Protein AF-A0A117MFR7-F1 (afdb_monomer_lite)

pLDDT: mean 73.33, std 16.42, range [35.91, 90.38]

Radius of gyration: 19.91 Å; chains: 1; bounding box: 45×36×66 Å

Structure (mmCIF, N/CA/C/O backbone):
data_AF-A0A117MFR7-F1
#
_entry.id   AF-A0A117MFR7-F1
#
loop_
_atom_site.group_PDB
_atom_site.id
_atom_site.type_symbol
_atom_site.label_atom_id
_atom_site.label_alt_id
_atom_site.label_comp_id
_atom_site.label_asym_id
_atom_site.label_entity_id
_atom_site.label_seq_id
_atom_site.pdbx_PDB_ins_code
_atom_site.Cartn_x
_atom_site.Cartn_y
_atom_site.Cartn_z
_atom_site.occupancy
_atom_site.B_iso_or_equiv
_atom_site.auth_seq_id
_atom_site.auth_comp_id
_atom_site.auth_asym_id
_atom_site.auth_atom_id
_atom_site.pdbx_PDB_model_num
ATOM 1 N N . MET A 1 1 ? -28.656 -9.178 50.040 1.00 39.66 1 MET A N 1
ATOM 2 C CA . MET A 1 1 ? -27.369 -9.023 49.316 1.00 39.66 1 MET A CA 1
ATOM 3 C C . MET A 1 1 ? -27.490 -9.803 48.016 1.00 39.66 1 MET A C 1
ATOM 5 O O . MET A 1 1 ? -27.891 -10.944 48.119 1.00 39.66 1 MET A O 1
ATOM 9 N N . LYS A 1 2 ? -27.259 -9.349 46.785 1.00 39.44 2 LYS A N 1
ATOM 10 C CA . LYS A 1 2 ? -26.917 -8.085 46.105 1.00 39.44 2 LYS A CA 1
ATOM 11 C C . LYS A 1 2 ? -27.719 -8.187 44.785 1.00 39.44 2 LYS A C 1
ATOM 13 O O . LYS A 1 2 ? -27.685 -9.232 44.155 1.00 39.44 2 LYS A O 1
ATOM 18 N N . ARG A 1 3 ? -28.683 -7.308 44.505 1.00 43.38 3 ARG A N 1
ATOM 19 C CA . ARG A 1 3 ? -28.537 -6.175 43.574 1.00 43.38 3 ARG A CA 1
ATOM 20 C C . ARG A 1 3 ? -27.704 -6.489 42.322 1.00 43.38 3 ARG A C 1
ATOM 22 O O . ARG A 1 3 ? -26.500 -6.662 42.461 1.00 43.38 3 ARG A O 1
ATOM 29 N N . ALA A 1 4 ? -28.360 -6.285 41.172 1.00 38.22 4 ALA A N 1
ATOM 30 C CA . ALA A 1 4 ? -27.790 -5.654 39.979 1.00 38.22 4 ALA A CA 1
ATOM 31 C C . ALA A 1 4 ? -26.936 -6.610 39.101 1.00 38.22 4 ALA A C 1
ATOM 33 O O . ALA A 1 4 ? -26.162 -7.386 39.631 1.00 38.22 4 ALA A O 1
ATOM 34 N N . VAL A 1 5 ? -26.969 -6.623 37.766 1.00 45.59 5 VAL A N 1
ATOM 35 C CA . VAL A 1 5 ? -27.535 -5.706 36.770 1.00 45.59 5 VAL A CA 1
ATOM 36 C C . VAL A 1 5 ? -27.152 -6.269 35.383 1.00 45.59 5 VAL A C 1
ATOM 38 O O . VAL A 1 5 ? -26.094 -6.875 35.266 1.00 45.59 5 VAL A O 1
ATOM 41 N N . LEU A 1 6 ? -28.001 -6.030 34.378 1.00 43.78 6 LEU A N 1
ATOM 42 C CA . LEU A 1 6 ? -27.687 -5.835 32.949 1.00 43.78 6 LEU A CA 1
ATOM 43 C C . LEU A 1 6 ? -26.810 -6.850 32.185 1.00 43.78 6 LEU A C 1
ATOM 45 O O . LEU A 1 6 ? -25.599 -6.907 32.362 1.00 43.78 6 LEU A O 1
ATOM 49 N N . ASN A 1 7 ? -27.412 -7.503 31.187 1.00 38.62 7 ASN A N 1
ATOM 50 C CA . ASN A 1 7 ? -27.342 -7.133 29.754 1.00 38.62 7 ASN A CA 1
ATOM 51 C C . ASN A 1 7 ? -27.712 -8.377 28.922 1.00 38.62 7 ASN A C 1
ATOM 53 O O . ASN A 1 7 ? -27.173 -9.452 29.150 1.00 38.62 7 ASN A O 1
ATOM 57 N N . ALA A 1 8 ? -28.755 -8.336 28.086 1.00 35.91 8 ALA A N 1
ATOM 58 C CA . ALA A 1 8 ? -28.688 -7.767 26.731 1.00 35.91 8 ALA A CA 1
ATOM 59 C C . ALA A 1 8 ? -27.551 -8.456 25.942 1.00 35.91 8 ALA A C 1
ATOM 61 O O . ALA A 1 8 ? -26.397 -8.374 26.333 1.00 35.91 8 ALA A O 1
ATOM 62 N N . GLU A 1 9 ? -27.761 -9.194 24.861 1.00 39.53 9 GLU A N 1
ATOM 63 C CA . GLU A 1 9 ? -28.771 -9.074 23.822 1.00 39.53 9 GLU A CA 1
ATOM 64 C C . GLU A 1 9 ? -28.635 -10.273 22.863 1.00 39.53 9 GLU A C 1
ATOM 66 O O . GLU A 1 9 ? -27.602 -10.941 22.814 1.00 39.53 9 GLU A O 1
ATOM 71 N N . CYS A 1 10 ? -29.714 -10.512 22.115 1.00 42.25 10 CYS A N 1
ATOM 72 C CA . CYS A 1 10 ? -29.815 -11.172 20.810 1.00 42.25 10 CYS A CA 1
ATOM 73 C C . CYS A 1 10 ? -28.496 -11.222 19.997 1.00 42.25 10 CYS A C 1
ATOM 75 O O . CYS A 1 10 ? -27.758 -10.253 19.957 1.00 42.25 10 CYS A O 1
ATOM 77 N N . ALA A 1 11 ? -28.160 -12.251 19.222 1.00 42.84 11 ALA A N 1
ATOM 78 C CA . ALA A 1 11 ? -29.018 -13.116 18.434 1.00 42.84 11 ALA A CA 1
ATOM 79 C C . ALA A 1 11 ? -28.280 -14.427 18.108 1.00 42.84 11 ALA A C 1
ATOM 81 O O . ALA A 1 11 ? -27.274 -14.435 17.403 1.00 42.84 11 ALA A O 1
ATOM 82 N N . ALA A 1 12 ? -28.830 -15.546 18.571 1.00 39.88 12 ALA A N 1
ATOM 83 C CA . ALA A 1 12 ? -28.499 -16.875 18.075 1.00 39.88 12 ALA A CA 1
ATOM 84 C C . ALA A 1 12 ? -29.274 -17.136 16.770 1.00 39.88 12 ALA A C 1
ATOM 86 O O . ALA A 1 12 ? -30.266 -17.861 16.765 1.00 39.88 12 ALA A O 1
ATOM 87 N N . ARG A 1 13 ? -28.866 -16.496 15.667 1.00 40.94 13 ARG A N 1
ATOM 88 C CA . ARG A 1 13 ? -29.277 -16.927 14.323 1.00 40.94 13 ARG A CA 1
ATOM 89 C C . ARG A 1 13 ? -28.113 -17.665 13.681 1.00 40.94 13 ARG A C 1
ATOM 91 O O . ARG A 1 13 ? -27.131 -17.069 13.257 1.00 40.94 13 ARG A O 1
ATOM 98 N N . THR A 1 14 ? -28.233 -18.985 13.694 1.00 42.94 14 THR A N 1
ATOM 99 C CA . THR A 1 14 ? -27.293 -19.955 13.131 1.00 42.94 14 THR A CA 1
ATOM 100 C C . THR A 1 14 ? -27.785 -20.385 11.751 1.00 42.94 14 THR A C 1
ATOM 102 O O . THR A 1 14 ? -28.018 -21.561 11.515 1.00 42.94 14 THR A O 1
ATOM 105 N N . GLU A 1 15 ? -27.977 -19.430 10.845 1.00 41.69 15 GLU A N 1
ATOM 106 C CA . GLU A 1 15 ? -28.178 -19.714 9.422 1.00 41.69 15 GLU A CA 1
ATOM 107 C C . GLU A 1 15 ? -27.368 -18.695 8.631 1.00 41.69 15 GLU A C 1
ATOM 109 O O . GLU A 1 15 ? -27.734 -17.531 8.508 1.00 41.69 15 GLU A O 1
ATOM 114 N N . VAL A 1 16 ? -26.202 -19.136 8.167 1.00 44.69 16 VAL A N 1
ATOM 115 C CA . VAL A 1 16 ? -25.373 -18.386 7.229 1.00 44.69 16 VAL A CA 1
ATOM 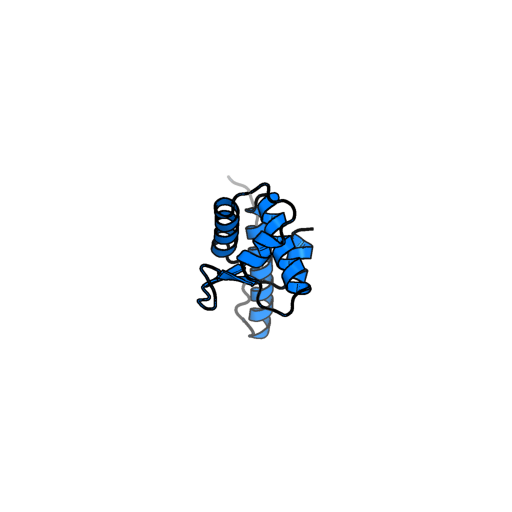116 C C . VAL A 1 16 ? -25.847 -18.790 5.838 1.00 44.69 16 VAL A C 1
ATOM 118 O O . VAL A 1 16 ? -25.420 -19.806 5.298 1.00 44.69 16 VAL A O 1
ATOM 121 N N . ILE A 1 17 ? -26.791 -18.029 5.295 1.00 46.62 17 ILE A N 1
ATOM 122 C CA . ILE A 1 17 ? -27.118 -18.038 3.866 1.00 46.62 17 ILE A CA 1
ATOM 123 C C . ILE A 1 17 ? -25.914 -17.469 3.100 1.00 46.62 17 ILE A C 1
ATOM 125 O O . ILE A 1 17 ? -25.268 -16.530 3.567 1.00 46.62 17 ILE A O 1
ATOM 129 N N . GLU A 1 18 ? -25.582 -18.032 1.935 1.00 49.94 18 GLU A N 1
ATOM 130 C CA . GLU A 1 18 ? -24.395 -17.641 1.146 1.00 49.94 18 GLU A CA 1
ATOM 131 C C . GLU A 1 18 ? -24.386 -16.138 0.779 1.00 49.94 18 GLU A C 1
ATOM 133 O O . GLU A 1 18 ? -23.328 -15.527 0.615 1.00 49.94 18 GLU A O 1
ATOM 138 N N . GLU A 1 19 ? -25.562 -15.510 0.749 1.00 50.44 19 GLU A N 1
ATOM 139 C CA . GLU A 1 19 ? -25.755 -14.076 0.506 1.00 50.44 19 GLU A CA 1
ATOM 140 C C . GLU A 1 19 ? -25.299 -13.195 1.690 1.00 50.44 19 GLU A C 1
ATOM 142 O O . GLU A 1 19 ? -24.732 -12.122 1.471 1.00 50.44 19 GLU A O 1
ATOM 147 N N . ASP A 1 20 ? -25.421 -13.668 2.938 1.00 51.47 20 ASP A N 1
ATOM 148 C CA . ASP A 1 20 ? -24.965 -12.947 4.141 1.00 51.47 20 ASP A CA 1
ATOM 149 C C . ASP A 1 20 ? -23.446 -13.032 4.346 1.00 51.47 20 ASP A C 1
ATOM 151 O O . ASP A 1 20 ? -22.839 -12.132 4.936 1.00 51.47 20 ASP A O 1
ATOM 155 N N . VAL A 1 21 ? -22.794 -14.072 3.812 1.00 55.91 21 VAL A N 1
ATOM 156 C CA . VAL A 1 21 ? -21.324 -14.180 3.839 1.00 55.91 21 VAL A CA 1
ATOM 157 C C . VAL A 1 21 ? -20.699 -12.992 3.117 1.00 55.91 21 VAL A C 1
ATOM 159 O O . VAL A 1 21 ? -19.713 -12.430 3.591 1.00 55.91 21 VAL A O 1
ATOM 162 N N . THR A 1 22 ? -21.293 -12.570 2.000 1.00 55.16 22 THR A N 1
ATOM 163 C CA . THR A 1 22 ? -20.771 -11.461 1.196 1.00 55.16 22 THR A CA 1
ATOM 164 C C . THR A 1 22 ? -20.922 -10.130 1.931 1.00 55.16 22 THR A C 1
ATOM 166 O O . THR A 1 22 ? -19.975 -9.345 1.977 1.00 55.16 22 THR A O 1
ATOM 169 N N . VAL A 1 23 ? -22.063 -9.894 2.588 1.00 57.97 23 VAL A N 1
ATOM 170 C CA . VAL A 1 23 ? -22.307 -8.667 3.369 1.00 57.97 23 VAL A CA 1
ATOM 171 C C . VAL A 1 23 ? -21.388 -8.592 4.590 1.00 57.97 23 VAL A C 1
ATOM 173 O O . VAL A 1 23 ? -20.771 -7.552 4.838 1.00 57.97 23 VAL A O 1
ATOM 176 N N . ALA A 1 24 ? -21.234 -9.699 5.320 1.00 61.28 24 ALA A N 1
ATOM 177 C CA . ALA A 1 24 ? -20.314 -9.783 6.450 1.00 61.28 24 ALA A CA 1
ATOM 178 C C . ALA A 1 24 ? -18.852 -9.596 6.008 1.00 61.28 24 ALA A C 1
ATOM 180 O O . ALA A 1 24 ? -18.074 -8.926 6.691 1.00 61.28 24 ALA A O 1
ATOM 181 N N . TYR A 1 25 ? -18.480 -10.134 4.842 1.00 60.94 25 TYR A N 1
ATOM 182 C CA . TYR A 1 25 ? -17.145 -9.982 4.268 1.00 60.94 25 TYR A CA 1
ATOM 183 C C . TYR A 1 25 ? -16.859 -8.535 3.842 1.00 60.94 25 TYR A C 1
ATOM 185 O O . TYR A 1 25 ? -15.788 -8.008 4.147 1.00 60.94 25 TYR A O 1
ATOM 193 N N . GLU A 1 26 ? -17.819 -7.850 3.216 1.00 66.06 26 GLU A N 1
ATOM 194 C CA . GLU A 1 26 ? -17.697 -6.427 2.871 1.00 66.06 26 GLU A CA 1
ATOM 195 C C . GLU A 1 26 ? -17.615 -5.532 4.118 1.00 66.06 26 GLU A C 1
ATOM 197 O O . GLU A 1 26 ? -16.763 -4.641 4.201 1.00 66.06 26 GLU A O 1
ATOM 202 N N . GLN A 1 27 ? -18.414 -5.806 5.154 1.00 67.31 27 GLN A N 1
ATOM 203 C CA . GLN A 1 27 ? -18.296 -5.100 6.433 1.00 67.31 27 GLN A CA 1
ATOM 204 C C . GLN A 1 27 ? -16.940 -5.346 7.102 1.00 67.31 27 GLN A C 1
ATOM 206 O O . GLN A 1 27 ? -16.298 -4.392 7.549 1.00 67.31 27 GLN A O 1
ATOM 211 N N . ALA A 1 28 ? -16.455 -6.589 7.118 1.00 70.75 28 ALA A N 1
ATOM 212 C CA . ALA A 1 28 ? -15.142 -6.921 7.662 1.00 70.75 28 ALA A CA 1
ATOM 213 C C . ALA A 1 28 ? -14.009 -6.197 6.913 1.00 70.75 28 ALA A C 1
ATOM 215 O O . ALA A 1 28 ? -13.102 -5.656 7.550 1.00 70.75 28 ALA A O 1
ATOM 216 N N . LYS A 1 29 ? -14.089 -6.097 5.577 1.00 72.88 29 LYS A N 1
ATOM 217 C CA . LYS A 1 29 ? -13.159 -5.298 4.760 1.00 72.88 29 LYS A CA 1
ATOM 218 C C . LYS A 1 29 ? -13.170 -3.825 5.154 1.00 72.88 29 LYS A C 1
ATOM 220 O O . LYS A 1 29 ? -12.107 -3.219 5.280 1.00 72.88 29 LYS A O 1
ATOM 225 N N . HIS A 1 30 ? -14.348 -3.235 5.354 1.00 72.00 30 HIS A N 1
ATOM 226 C CA . HIS A 1 30 ? -14.462 -1.830 5.754 1.00 72.00 30 HIS A CA 1
ATOM 227 C C . HIS A 1 30 ? -13.890 -1.575 7.145 1.00 72.00 30 HIS A C 1
ATOM 229 O O . HIS A 1 30 ? -13.178 -0.588 7.337 1.00 72.00 30 HIS A O 1
ATOM 235 N N . ILE A 1 31 ? -14.129 -2.485 8.089 1.00 78.69 31 ILE A N 1
ATOM 236 C CA . ILE A 1 31 ? -13.558 -2.410 9.436 1.00 78.69 31 ILE A CA 1
ATOM 237 C C . ILE A 1 31 ? -12.028 -2.528 9.373 1.00 78.69 31 ILE A C 1
ATOM 239 O O . ILE A 1 31 ? -11.334 -1.705 9.974 1.00 78.69 31 ILE A O 1
ATOM 243 N N . HIS A 1 32 ? -11.489 -3.486 8.606 1.00 83.06 32 HIS A N 1
ATOM 244 C CA . HIS A 1 32 ? -10.039 -3.650 8.426 1.00 83.06 32 HIS A CA 1
ATOM 245 C C . HIS A 1 32 ? -9.399 -2.408 7.807 1.00 83.06 32 HIS A C 1
ATOM 247 O O . HIS A 1 32 ? -8.374 -1.937 8.301 1.00 83.06 32 HIS A O 1
ATOM 253 N N . LEU A 1 33 ? -10.003 -1.854 6.752 1.00 82.25 33 LEU A N 1
ATOM 254 C CA . LEU A 1 33 ? -9.518 -0.653 6.075 1.00 82.25 33 LEU A CA 1
ATOM 255 C C . LEU A 1 33 ? -9.498 0.550 7.026 1.00 82.25 33 LEU A C 1
ATOM 257 O O . LEU A 1 33 ? -8.462 1.200 7.173 1.00 82.25 33 LEU A O 1
ATOM 261 N N . ALA A 1 34 ? -10.605 0.809 7.725 1.00 81.62 34 ALA A N 1
ATOM 262 C CA . ALA A 1 34 ? -10.703 1.910 8.678 1.00 81.62 34 ALA A CA 1
ATOM 263 C C . ALA A 1 34 ? -9.699 1.758 9.833 1.00 81.62 34 ALA A C 1
ATOM 265 O O . ALA A 1 34 ? -9.005 2.714 10.182 1.00 81.62 34 ALA A O 1
ATOM 266 N N . TYR A 1 35 ? -9.570 0.557 10.403 1.00 84.12 35 TYR A N 1
ATOM 267 C CA . TYR A 1 35 ? -8.616 0.285 11.480 1.00 84.12 35 TYR A CA 1
ATOM 268 C C . TYR A 1 35 ? -7.163 0.449 11.015 1.00 84.12 35 TYR A C 1
ATOM 270 O O . TYR A 1 35 ? -6.361 1.111 11.677 1.00 84.12 35 TYR A O 1
ATOM 278 N N . SER A 1 36 ? -6.839 -0.080 9.836 1.00 84.38 36 SER A N 1
ATOM 279 C CA . SER A 1 36 ? -5.503 0.017 9.248 1.00 84.38 36 SER A CA 1
ATOM 280 C C . SER A 1 36 ? -5.122 1.467 8.952 1.00 84.38 36 SER A C 1
ATOM 282 O O . SER A 1 36 ? -4.015 1.879 9.288 1.00 84.38 36 SER A O 1
ATOM 284 N N . ILE A 1 37 ? -6.045 2.278 8.417 1.00 84.62 37 ILE A N 1
ATOM 285 C CA . ILE A 1 37 ? -5.824 3.715 8.181 1.00 84.62 37 ILE A CA 1
ATOM 286 C C . ILE A 1 37 ? -5.597 4.462 9.502 1.00 84.62 37 ILE A C 1
ATOM 288 O O . ILE A 1 37 ? -4.744 5.353 9.564 1.00 84.62 37 ILE A O 1
ATOM 292 N N . ARG A 1 38 ? -6.283 4.089 10.591 1.00 83.56 38 ARG A N 1
ATOM 293 C CA . ARG A 1 38 ? -6.053 4.692 11.918 1.00 83.56 38 ARG A CA 1
ATOM 294 C C . ARG A 1 38 ? -4.635 4.453 12.440 1.00 83.56 38 ARG A C 1
ATOM 296 O O . ARG A 1 38 ? -4.099 5.345 13.089 1.00 83.56 38 ARG A O 1
ATOM 303 N N . ALA A 1 39 ? -4.013 3.323 12.097 1.00 84.06 39 ALA A N 1
ATOM 304 C CA . ALA A 1 39 ? -2.624 3.002 12.443 1.00 84.06 39 ALA A CA 1
ATOM 305 C C . ALA A 1 39 ? -1.568 3.708 11.558 1.00 84.06 39 ALA A C 1
ATOM 307 O O . ALA A 1 39 ? -0.361 3.615 11.823 1.00 84.06 39 ALA A O 1
ATOM 308 N N . LEU A 1 40 ? -2.000 4.411 10.504 1.00 86.38 40 LEU A N 1
ATOM 309 C CA . LEU A 1 40 ? -1.131 5.215 9.647 1.00 86.38 40 LEU A CA 1
ATOM 310 C C . LEU A 1 40 ? -0.939 6.626 10.205 1.00 86.38 40 LEU A C 1
ATOM 312 O O . LEU A 1 40 ? -1.879 7.268 10.679 1.00 86.38 40 LEU A O 1
ATOM 316 N N . SER A 1 41 ? 0.287 7.122 10.069 1.00 86.44 41 SER A N 1
ATOM 317 C CA . SER A 1 41 ? 0.632 8.535 10.247 1.00 86.44 41 SER A CA 1
ATOM 318 C C . SER A 1 41 ? 0.068 9.402 9.114 1.00 86.44 41 SER A C 1
ATOM 320 O O . SER A 1 41 ? -0.306 8.890 8.057 1.00 86.44 41 SER A O 1
ATOM 322 N N . ALA A 1 42 ? 0.032 10.724 9.309 1.00 84.62 42 ALA A N 1
ATOM 323 C CA . ALA A 1 42 ? -0.504 11.667 8.323 1.00 84.62 42 ALA A CA 1
ATOM 324 C C . ALA A 1 42 ? 0.153 11.512 6.939 1.00 84.62 42 ALA A C 1
ATOM 326 O O . ALA A 1 42 ? -0.535 11.355 5.934 1.00 84.62 42 ALA A O 1
ATOM 327 N N . ASP A 1 43 ? 1.482 11.444 6.896 1.00 83.75 43 ASP A N 1
ATOM 328 C CA . ASP A 1 43 ? 2.221 11.244 5.651 1.00 83.75 43 ASP A CA 1
ATOM 329 C C . ASP A 1 43 ? 1.950 9.881 4.989 1.00 83.75 43 ASP A C 1
ATOM 331 O O . ASP A 1 43 ? 1.976 9.760 3.767 1.00 83.75 43 ASP A O 1
ATOM 335 N N . GLU A 1 44 ? 1.750 8.822 5.780 1.00 86.56 44 GLU A N 1
ATOM 336 C CA . GLU A 1 44 ? 1.459 7.485 5.249 1.00 86.56 44 GLU A CA 1
ATOM 337 C C . GLU A 1 44 ? 0.049 7.425 4.656 1.00 86.56 44 GLU A C 1
ATOM 339 O O . GLU A 1 44 ? -0.143 6.794 3.618 1.00 86.56 44 GLU A O 1
ATOM 344 N N . ARG A 1 45 ? -0.919 8.124 5.264 1.00 87.25 45 ARG A N 1
ATOM 345 C CA . ARG A 1 45 ? -2.256 8.305 4.680 1.00 87.25 45 ARG A CA 1
ATOM 346 C C . ARG A 1 45 ? -2.195 9.110 3.390 1.00 87.25 45 ARG A C 1
ATOM 348 O O . ARG A 1 45 ? -2.830 8.720 2.419 1.00 87.25 45 ARG A O 1
ATOM 355 N N . LEU A 1 46 ? -1.395 10.178 3.353 1.00 86.25 46 LEU A N 1
ATOM 356 C CA . LEU A 1 46 ? -1.166 10.953 2.130 1.00 86.25 46 LEU A CA 1
ATOM 357 C C . LEU A 1 46 ? -0.549 10.091 1.023 1.00 86.25 46 LEU A C 1
ATOM 359 O O . LEU A 1 46 ? -0.968 10.183 -0.129 1.00 86.25 46 LEU A O 1
ATOM 363 N N . LEU A 1 47 ? 0.407 9.222 1.364 1.00 86.81 47 LEU A N 1
ATOM 364 C CA . LEU A 1 47 ? 0.978 8.274 0.412 1.00 86.81 47 LEU A CA 1
ATOM 365 C C . LEU A 1 47 ? -0.081 7.293 -0.108 1.00 86.81 47 LEU A C 1
ATOM 367 O O . LEU A 1 47 ? -0.185 7.111 -1.316 1.00 86.81 47 LEU A O 1
ATOM 371 N N . LEU A 1 48 ? -0.872 6.687 0.781 1.00 88.00 48 LEU A N 1
ATOM 372 C CA . LEU A 1 48 ? -1.929 5.748 0.400 1.00 88.00 48 LEU A CA 1
ATOM 373 C C . LEU A 1 48 ? -2.981 6.410 -0.499 1.00 88.00 48 LEU A C 1
ATOM 375 O O . LEU A 1 48 ? -3.344 5.849 -1.530 1.00 88.00 48 LEU A O 1
ATOM 379 N N . ARG A 1 49 ? -3.418 7.620 -0.141 1.00 87.75 49 ARG A N 1
ATOM 380 C CA . ARG A 1 49 ? -4.339 8.426 -0.945 1.00 87.75 49 ARG A CA 1
ATOM 381 C C . ARG A 1 49 ? -3.780 8.683 -2.337 1.00 87.75 49 ARG A C 1
ATOM 383 O O . ARG A 1 49 ? -4.476 8.453 -3.314 1.00 87.75 49 ARG A O 1
ATOM 390 N N . ARG A 1 50 ? -2.513 9.086 -2.436 1.00 86.19 50 ARG A N 1
ATOM 391 C CA . ARG A 1 50 ? -1.872 9.337 -3.729 1.00 86.19 50 ARG A CA 1
ATOM 392 C C . ARG A 1 50 ? -1.770 8.074 -4.581 1.00 86.19 50 ARG A C 1
ATOM 394 O O . ARG A 1 50 ? -1.949 8.148 -5.786 1.00 86.19 50 ARG A O 1
ATOM 401 N N . ILE A 1 51 ? -1.487 6.920 -3.973 1.00 87.19 51 ILE A N 1
ATOM 402 C CA . ILE A 1 51 ? -1.500 5.632 -4.685 1.00 87.19 51 ILE A CA 1
ATOM 403 C C . ILE A 1 51 ? -2.911 5.340 -5.211 1.00 87.19 51 ILE A C 1
ATOM 405 O O . ILE A 1 51 ? -3.047 4.920 -6.353 1.00 87.19 51 ILE A O 1
ATOM 409 N N . ALA A 1 52 ? -3.950 5.606 -4.416 1.00 88.06 52 ALA A N 1
ATOM 410 C CA . ALA A 1 52 ? -5.339 5.443 -4.838 1.00 88.06 52 ALA A CA 1
ATOM 411 C C . ALA A 1 52 ? -5.730 6.388 -5.981 1.00 88.06 52 ALA A C 1
ATOM 413 O O . ALA A 1 52 ? -6.272 5.916 -6.972 1.00 88.06 52 ALA A O 1
ATOM 414 N N . GLU A 1 53 ? -5.381 7.672 -5.898 1.00 86.44 53 GLU A N 1
ATOM 415 C CA . GLU A 1 53 ? -5.598 8.652 -6.973 1.00 86.44 53 GLU A CA 1
ATOM 416 C C . GLU A 1 53 ? -4.891 8.215 -8.267 1.00 86.44 53 GLU A C 1
ATOM 418 O O . GLU A 1 53 ? -5.521 8.099 -9.316 1.00 86.44 53 GLU A O 1
ATOM 423 N N . LEU A 1 54 ? -3.607 7.848 -8.184 1.00 84.69 54 LEU A N 1
ATOM 424 C CA . LEU A 1 54 ? -2.854 7.358 -9.343 1.00 84.69 54 LEU A CA 1
ATOM 425 C C . LEU A 1 54 ? -3.443 6.060 -9.913 1.00 84.69 54 LEU A C 1
ATOM 427 O O . LEU A 1 54 ? -3.391 5.855 -11.119 1.00 84.69 54 LEU A O 1
ATOM 431 N N . SER A 1 55 ? -4.022 5.201 -9.070 1.00 84.31 55 SER A N 1
ATOM 432 C CA . SER A 1 55 ? -4.665 3.954 -9.503 1.00 84.31 55 SER A CA 1
ATOM 433 C C . SER A 1 55 ? -6.012 4.188 -10.180 1.00 84.31 55 SER A C 1
ATOM 435 O O . SER A 1 55 ? -6.495 3.289 -10.861 1.00 84.31 55 SER A O 1
ATOM 437 N N . GLN A 1 56 ? -6.646 5.343 -9.959 1.00 82.12 56 GLN A N 1
ATOM 438 C CA . GLN A 1 56 ? -7.851 5.755 -10.686 1.00 82.12 56 GLN A CA 1
ATOM 439 C C . GLN A 1 56 ? -7.500 6.398 -12.024 1.00 82.12 56 GLN A C 1
ATOM 441 O O . GLN A 1 56 ? -8.232 6.226 -12.994 1.00 82.12 56 GLN A O 1
ATOM 446 N N . GLU A 1 57 ? -6.402 7.153 -12.068 1.00 78.75 57 GLU A N 1
ATOM 447 C CA . GLU A 1 57 ? -5.963 7.881 -13.259 1.00 78.75 57 GLU A CA 1
ATOM 448 C C . GLU A 1 57 ? -5.219 6.991 -14.266 1.00 78.75 57 GLU A C 1
ATOM 450 O O . GLU A 1 57 ? -5.321 7.214 -15.472 1.00 78.75 57 GLU A O 1
ATOM 455 N N . GLN A 1 58 ? -4.456 5.998 -13.797 1.00 72.88 58 GLN A N 1
ATOM 456 C CA . GLN A 1 58 ? -3.620 5.144 -14.642 1.00 72.88 58 GLN A CA 1
ATOM 457 C C . GLN A 1 58 ? -4.272 3.780 -14.867 1.00 72.88 58 GLN A C 1
ATOM 459 O O . GLN A 1 58 ? -4.612 3.071 -13.925 1.00 72.88 58 GLN A O 1
ATOM 464 N N . THR A 1 59 ? -4.402 3.390 -16.137 1.00 64.88 59 THR A N 1
ATOM 465 C CA . THR A 1 59 ? -4.801 2.027 -16.536 1.00 64.88 59 THR A CA 1
ATOM 466 C C . THR A 1 59 ? -3.632 1.039 -16.450 1.00 64.88 59 THR A C 1
ATOM 468 O O . THR A 1 59 ? -3.842 -0.170 -16.417 1.00 64.88 59 THR A O 1
ATOM 471 N N . GLU A 1 60 ? -2.395 1.541 -16.412 1.00 69.88 60 GLU A N 1
ATOM 472 C CA . GLU A 1 60 ? -1.195 0.714 -16.313 1.00 69.88 60 GLU A CA 1
ATOM 473 C C . GLU A 1 60 ? -0.872 0.316 -14.862 1.00 69.88 60 GLU A C 1
ATOM 475 O O . GLU A 1 60 ? -1.198 1.052 -13.925 1.00 69.88 60 GLU A O 1
ATOM 480 N N . PRO A 1 61 ? -0.181 -0.822 -14.662 1.00 71.75 61 PRO A N 1
ATOM 481 C CA . PRO A 1 61 ? 0.315 -1.242 -13.360 1.00 71.75 61 PRO A CA 1
ATOM 482 C C . PRO A 1 61 ? 1.129 -0.155 -12.658 1.00 71.75 61 PRO A C 1
ATOM 484 O O . PRO A 1 61 ? 2.183 0.278 -13.134 1.00 71.75 61 PRO A O 1
ATOM 487 N N . LEU A 1 62 ? 0.681 0.256 -11.474 1.00 83.50 62 LEU A N 1
ATOM 488 C CA . LEU A 1 62 ? 1.420 1.216 -10.667 1.00 83.50 62 LEU A CA 1
ATOM 489 C C . LEU A 1 62 ? 2.724 0.600 -10.181 1.00 83.50 62 LEU A C 1
ATOM 491 O O . LEU A 1 62 ? 2.725 -0.346 -9.404 1.00 83.50 62 LEU A O 1
ATOM 495 N N . VAL A 1 63 ? 3.858 1.177 -10.564 1.00 85.75 63 VAL A N 1
ATOM 496 C CA . VAL A 1 63 ? 5.168 0.741 -10.066 1.00 85.75 63 VAL A CA 1
ATOM 497 C C . VAL A 1 63 ? 5.704 1.685 -8.994 1.00 85.75 63 VAL A C 1
ATOM 499 O O . VAL A 1 63 ? 5.596 2.909 -9.084 1.00 85.75 63 VAL A O 1
ATOM 502 N N . SER A 1 64 ? 6.364 1.121 -7.980 1.00 83.69 64 SER A N 1
ATOM 503 C CA . SER A 1 64 ? 6.929 1.848 -6.835 1.00 83.69 64 SER A CA 1
ATOM 504 C C . SER A 1 64 ? 7.861 2.988 -7.259 1.00 83.69 64 SER A C 1
ATOM 506 O O . SER A 1 64 ? 7.889 4.041 -6.624 1.00 83.69 64 SER A O 1
ATOM 508 N N . GLY A 1 65 ? 8.609 2.792 -8.350 1.00 80.88 65 GLY A N 1
ATOM 509 C CA . GLY A 1 65 ? 9.493 3.803 -8.930 1.00 80.88 65 GLY A CA 1
ATOM 510 C C . GLY A 1 65 ? 8.741 4.977 -9.564 1.00 80.88 65 GLY A C 1
ATOM 511 O O . GLY A 1 65 ? 9.167 6.122 -9.405 1.00 80.88 65 GLY A O 1
ATOM 512 N N . ALA A 1 66 ? 7.606 4.721 -10.221 1.00 81.88 66 ALA A N 1
ATOM 513 C CA . ALA A 1 66 ? 6.762 5.758 -10.813 1.00 81.88 66 ALA A CA 1
ATOM 514 C C . ALA A 1 66 ? 6.059 6.575 -9.725 1.00 81.88 66 ALA A C 1
ATOM 516 O O . ALA A 1 66 ? 6.086 7.802 -9.776 1.00 81.88 66 ALA A O 1
ATOM 517 N N . ILE A 1 67 ? 5.547 5.915 -8.678 1.00 83.81 67 ILE A N 1
ATOM 518 C CA . ILE A 1 67 ? 4.956 6.592 -7.513 1.00 83.81 67 ILE A CA 1
ATOM 519 C C . ILE A 1 67 ? 5.996 7.498 -6.835 1.00 83.81 67 ILE A C 1
ATOM 521 O O . ILE A 1 67 ? 5.704 8.654 -6.529 1.00 83.81 67 ILE A O 1
ATOM 525 N N . TYR A 1 68 ? 7.229 7.012 -6.641 1.00 82.50 68 TYR A N 1
ATOM 526 C CA . TYR A 1 68 ? 8.310 7.815 -6.058 1.00 82.50 68 TYR A CA 1
ATOM 527 C C . TYR A 1 68 ? 8.727 8.992 -6.952 1.00 82.50 68 TYR A C 1
ATOM 529 O O . TYR A 1 68 ? 8.967 10.092 -6.461 1.00 82.50 68 TYR A O 1
ATOM 537 N N . THR A 1 69 ? 8.805 8.784 -8.269 1.00 79.75 69 THR A N 1
ATOM 538 C CA . THR A 1 69 ? 9.210 9.830 -9.222 1.00 79.75 69 THR A CA 1
ATOM 539 C C . THR A 1 69 ? 8.126 10.894 -9.388 1.00 79.75 69 THR A C 1
ATOM 541 O O . THR A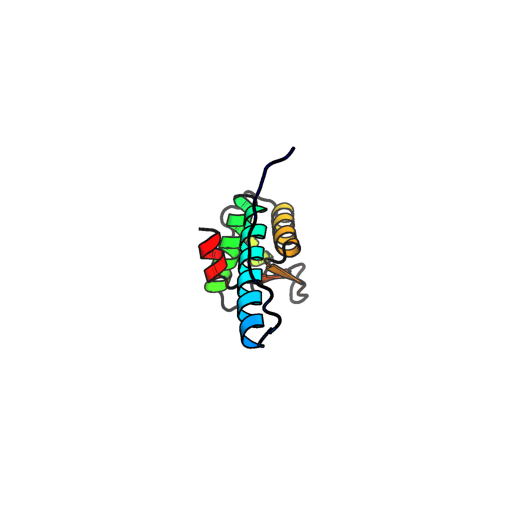 1 69 ? 8.445 12.080 -9.475 1.00 79.75 69 THR A O 1
ATOM 544 N N . GLY A 1 70 ? 6.856 10.482 -9.377 1.00 75.00 70 GLY A N 1
ATOM 545 C CA . GLY A 1 70 ? 5.688 11.356 -9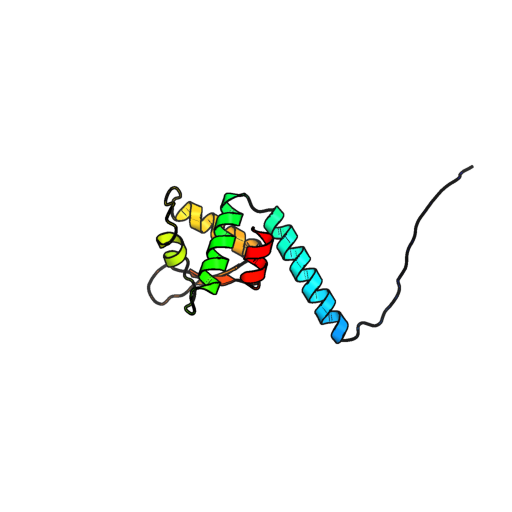.454 1.00 75.00 70 GLY A CA 1
ATOM 546 C C . GLY A 1 70 ? 5.373 12.093 -8.151 1.00 75.00 70 GLY A C 1
ATOM 547 O O . GLY A 1 70 ? 4.610 13.061 -8.169 1.00 75.00 70 GLY A O 1
ATOM 548 N N . ALA A 1 71 ? 5.957 11.688 -7.018 1.00 71.50 71 ALA A N 1
ATOM 549 C CA . ALA A 1 71 ? 5.877 12.432 -5.767 1.00 71.50 71 ALA A CA 1
ATOM 550 C C . ALA A 1 71 ? 6.644 13.762 -5.899 1.00 71.50 71 ALA A C 1
ATOM 552 O O . ALA A 1 71 ? 7.870 13.814 -5.812 1.00 71.50 71 ALA A O 1
ATOM 553 N N . LYS A 1 72 ? 5.902 14.858 -6.109 1.00 58.16 72 LYS A N 1
ATOM 554 C CA . LYS A 1 72 ? 6.459 16.220 -6.240 1.00 58.16 72 LYS A CA 1
ATOM 555 C C . LYS A 1 72 ? 7.201 16.700 -4.983 1.00 58.16 72 LYS A C 1
ATOM 557 O O . LYS A 1 72 ? 8.067 17.561 -5.089 1.00 58.16 72 LYS A O 1
ATOM 562 N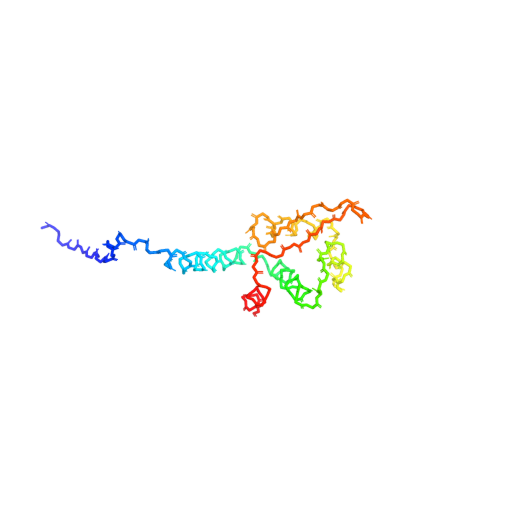 N . ASP A 1 73 ? 6.907 16.126 -3.816 1.00 56.75 73 ASP A N 1
ATOM 563 C CA . ASP A 1 73 ? 7.548 16.473 -2.545 1.00 56.75 73 ASP A CA 1
ATOM 564 C C . ASP A 1 73 ? 8.663 15.458 -2.219 1.00 56.75 73 ASP A C 1
ATOM 566 O O . ASP A 1 73 ? 8.518 14.557 -1.391 1.00 56.75 73 ASP A O 1
ATOM 570 N N . LYS A 1 74 ? 9.800 15.565 -2.923 1.00 61.47 74 LYS A N 1
ATOM 571 C CA . LYS A 1 74 ? 10.988 14.703 -2.734 1.00 61.47 74 LYS A CA 1
ATOM 572 C C . LYS A 1 74 ? 11.763 15.015 -1.443 1.00 61.47 74 LYS A C 1
ATOM 574 O O . LYS A 1 74 ? 12.986 14.918 -1.409 1.00 61.47 74 LYS A O 1
ATOM 579 N N . LYS A 1 75 ? 11.080 15.374 -0.355 1.00 66.00 75 LYS A N 1
ATOM 580 C CA . LYS A 1 75 ? 11.716 15.562 0.961 1.00 66.00 75 LYS A CA 1
ATOM 581 C C . LYS A 1 75 ? 12.118 14.243 1.626 1.00 66.00 75 LYS A C 1
ATOM 583 O O . LYS A 1 75 ? 12.830 14.259 2.625 1.00 66.00 75 LYS A O 1
ATOM 588 N N . ILE A 1 76 ? 11.684 13.099 1.087 1.00 78.44 76 ILE A N 1
ATOM 589 C CA . ILE A 1 76 ? 11.990 11.769 1.625 1.00 78.44 76 ILE A CA 1
ATOM 590 C C . ILE A 1 76 ? 12.920 10.968 0.705 1.00 78.44 76 ILE A C 1
ATOM 592 O O . ILE A 1 76 ? 12.774 10.945 -0.520 1.00 78.44 76 ILE A O 1
ATOM 596 N N . SER A 1 77 ? 13.871 10.254 1.310 1.00 83.88 77 SER A N 1
ATOM 597 C CA . SER A 1 77 ? 14.735 9.316 0.592 1.00 83.88 77 SER A CA 1
ATOM 598 C C . SER A 1 77 ? 13.939 8.120 0.060 1.00 83.88 77 SER A C 1
ATOM 600 O O . SER A 1 77 ? 12.929 7.721 0.649 1.00 83.88 77 SER A O 1
ATOM 602 N N . TYR A 1 78 ? 14.422 7.495 -1.020 1.00 82.19 78 TYR A N 1
ATOM 603 C CA . TYR A 1 78 ? 13.802 6.291 -1.589 1.00 82.19 78 TYR A CA 1
ATOM 604 C C . TYR A 1 78 ? 13.645 5.172 -0.548 1.00 82.19 78 TYR A C 1
ATOM 606 O O . TYR A 1 78 ? 12.616 4.505 -0.489 1.00 82.19 78 TYR A O 1
ATOM 614 N N . THR A 1 79 ? 14.623 5.010 0.347 1.00 84.38 79 THR A N 1
ATOM 615 C CA . THR A 1 79 ? 14.562 4.023 1.433 1.00 84.38 79 THR A CA 1
ATOM 616 C C . THR A 1 79 ? 13.443 4.330 2.429 1.00 84.38 79 THR A C 1
ATOM 618 O O . THR A 1 79 ? 12.728 3.419 2.843 1.00 84.38 79 THR A O 1
ATOM 621 N N . ALA A 1 80 ? 13.267 5.595 2.824 1.00 85.44 80 ALA A N 1
ATOM 622 C CA . ALA A 1 80 ? 12.187 5.991 3.727 1.00 85.44 80 ALA A CA 1
ATOM 623 C C . ALA A 1 80 ? 10.812 5.825 3.064 1.00 85.44 80 ALA A C 1
ATOM 625 O O . ALA A 1 80 ? 9.880 5.340 3.702 1.00 85.44 80 ALA A O 1
ATOM 626 N N . PHE A 1 81 ? 10.704 6.160 1.777 1.00 86.81 81 PHE A N 1
ATOM 627 C CA . PHE A 1 81 ? 9.516 5.897 0.968 1.00 86.81 81 PHE A CA 1
ATOM 628 C C . PHE A 1 81 ? 9.189 4.399 0.918 1.00 86.81 81 PHE A C 1
ATOM 630 O O . PHE A 1 81 ? 8.080 3.993 1.258 1.00 86.81 81 PHE A O 1
ATOM 637 N N . PHE A 1 82 ? 10.170 3.561 0.582 1.00 85.81 82 PHE A N 1
ATOM 638 C CA . PHE A 1 82 ? 9.969 2.119 0.477 1.00 85.81 82 PHE A CA 1
ATOM 639 C C . PHE A 1 82 ? 9.622 1.478 1.827 1.00 85.81 82 PHE A C 1
ATOM 641 O O . PHE A 1 82 ? 8.834 0.539 1.869 1.00 85.81 82 PHE A O 1
ATOM 648 N N . LYS A 1 83 ? 10.142 2.003 2.947 1.00 88.56 83 LYS A N 1
ATOM 649 C CA . LYS A 1 83 ? 9.719 1.590 4.297 1.00 88.56 83 LYS A CA 1
ATOM 650 C C . LYS A 1 83 ? 8.237 1.878 4.553 1.00 88.56 83 LYS A C 1
ATOM 652 O O . LYS A 1 83 ? 7.547 1.012 5.082 1.00 88.56 83 LYS A O 1
ATOM 657 N N . ARG A 1 84 ? 7.739 3.055 4.157 1.00 89.25 84 ARG A N 1
ATOM 658 C CA . ARG A 1 84 ? 6.306 3.392 4.266 1.00 89.25 84 ARG A CA 1
ATOM 659 C C . ARG A 1 84 ? 5.468 2.473 3.379 1.00 89.25 84 ARG A C 1
ATOM 661 O O . ARG A 1 84 ? 4.486 1.912 3.844 1.00 89.25 84 ARG A O 1
ATOM 668 N N . LEU A 1 85 ? 5.913 2.235 2.147 1.00 88.06 85 LEU A N 1
ATOM 669 C CA . LEU A 1 85 ? 5.251 1.329 1.208 1.00 88.06 85 LEU A CA 1
ATOM 670 C C . LEU A 1 85 ? 5.180 -0.114 1.748 1.00 88.06 85 LEU A C 1
ATOM 672 O O . LEU A 1 85 ? 4.118 -0.726 1.748 1.00 88.06 85 LEU A O 1
ATOM 676 N N . ARG A 1 86 ? 6.284 -0.624 2.310 1.00 88.94 86 ARG A N 1
ATOM 677 C CA . ARG A 1 86 ? 6.351 -1.916 3.018 1.00 88.94 86 ARG A CA 1
ATOM 678 C C . ARG A 1 86 ? 5.397 -1.996 4.207 1.00 88.94 86 ARG A C 1
ATOM 680 O O . ARG A 1 86 ? 4.895 -3.071 4.504 1.00 88.94 86 ARG A O 1
ATOM 687 N N . LYS A 1 87 ? 5.164 -0.888 4.911 1.00 90.00 87 LYS A N 1
ATOM 688 C CA . LYS A 1 87 ? 4.198 -0.849 6.014 1.00 90.00 87 LYS A CA 1
ATOM 689 C C . LYS A 1 87 ? 2.761 -0.946 5.497 1.00 90.00 87 LYS A C 1
ATOM 691 O O . LYS A 1 87 ? 1.968 -1.668 6.088 1.00 90.00 87 LYS A O 1
ATOM 696 N N . LEU A 1 88 ? 2.434 -0.265 4.395 1.00 89.44 88 LEU A N 1
ATOM 697 C CA . LEU A 1 88 ? 1.121 -0.390 3.747 1.00 89.44 88 LEU A CA 1
ATOM 698 C C . LEU A 1 88 ? 0.861 -1.834 3.282 1.00 89.44 88 LEU A C 1
ATOM 700 O O . LEU A 1 88 ? -0.243 -2.345 3.460 1.00 89.44 88 LEU A O 1
ATOM 704 N N . ASP A 1 89 ? 1.892 -2.494 2.755 1.00 90.38 89 ASP A N 1
ATOM 705 C CA . ASP A 1 89 ? 1.875 -3.914 2.385 1.00 90.38 89 ASP A CA 1
ATOM 706 C C . ASP A 1 89 ? 1.665 -4.825 3.608 1.00 90.3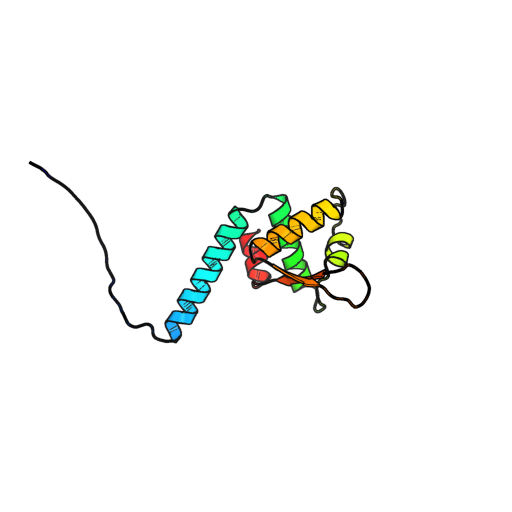8 89 ASP A C 1
ATOM 708 O O . ASP A 1 89 ? 0.761 -5.659 3.630 1.00 90.38 89 ASP A O 1
ATOM 712 N N . ALA A 1 90 ? 2.397 -4.583 4.702 1.00 88.38 90 ALA A N 1
ATOM 713 C CA . ALA A 1 90 ? 2.231 -5.319 5.959 1.00 88.38 90 ALA A CA 1
ATOM 714 C C . ALA A 1 90 ? 0.829 -5.159 6.582 1.00 88.38 90 ALA A C 1
ATOM 716 O O . ALA A 1 90 ? 0.323 -6.083 7.215 1.00 88.38 90 ALA A O 1
ATOM 717 N N . LEU A 1 91 ? 0.184 -4.005 6.384 1.00 87.81 91 LEU A N 1
ATOM 718 C CA . LEU A 1 91 ? -1.196 -3.741 6.810 1.00 87.81 91 LEU A CA 1
ATOM 719 C C . LEU A 1 91 ? -2.246 -4.292 5.833 1.00 87.81 91 LEU A C 1
ATOM 721 O O . LEU A 1 91 ? -3.445 -4.121 6.055 1.00 87.81 91 LEU A O 1
ATOM 725 N N . ARG A 1 92 ? -1.815 -4.962 4.758 1.00 87.19 92 ARG A N 1
ATOM 726 C CA . ARG A 1 92 ? -2.674 -5.491 3.692 1.00 87.19 92 ARG A CA 1
ATOM 727 C C . ARG A 1 92 ? -3.577 -4.416 3.086 1.00 87.19 92 ARG A C 1
ATOM 729 O O . ARG A 1 92 ? -4.737 -4.678 2.780 1.00 87.19 92 ARG A O 1
ATOM 736 N N . LEU A 1 93 ? -3.046 -3.206 2.928 1.00 87.25 93 LEU A N 1
ATOM 737 C CA . LEU A 1 93 ? -3.701 -2.110 2.208 1.00 87.25 93 LEU A CA 1
ATOM 738 C C . LEU A 1 93 ? -3.323 -2.121 0.724 1.00 87.25 93 LEU A C 1
ATOM 740 O O . LEU A 1 93 ? -4.158 -1.858 -0.141 1.00 87.25 93 LEU A O 1
ATOM 744 N N . VAL A 1 94 ? -2.071 -2.475 0.447 1.00 89.19 94 VAL A N 1
ATOM 745 C CA . VA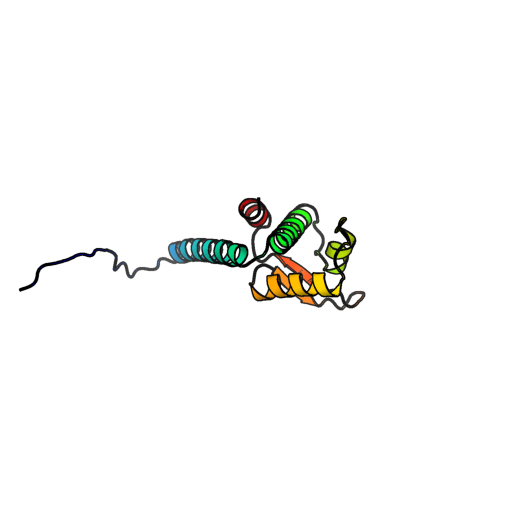L A 1 94 ? -1.522 -2.691 -0.893 1.00 89.19 94 VAL A CA 1
ATOM 746 C C . VAL A 1 94 ? -0.835 -4.053 -0.941 1.00 89.19 94 VAL A C 1
ATOM 748 O O . VAL A 1 94 ? -0.540 -4.623 0.105 1.00 89.19 94 VAL A O 1
ATOM 751 N N . ASP A 1 95 ? -0.587 -4.555 -2.140 1.00 87.62 95 ASP A N 1
ATOM 752 C CA . ASP A 1 95 ? 0.262 -5.704 -2.417 1.00 87.62 95 ASP A CA 1
ATOM 753 C C . ASP A 1 95 ? 1.476 -5.256 -3.221 1.00 87.62 95 ASP A C 1
ATOM 755 O O . ASP A 1 95 ? 1.346 -4.588 -4.250 1.00 87.62 95 ASP A O 1
ATOM 759 N N . LEU A 1 96 ? 2.664 -5.629 -2.742 1.00 88.12 96 LEU A N 1
ATOM 760 C CA . LEU A 1 96 ? 3.924 -5.385 -3.437 1.00 88.12 96 LEU A CA 1
ATOM 761 C C . LEU A 1 96 ? 4.377 -6.613 -4.222 1.00 88.12 96 LEU A C 1
ATOM 763 O O . LEU A 1 96 ? 4.965 -7.547 -3.672 1.00 88.12 96 LEU A O 1
ATOM 767 N N . ILE A 1 97 ? 4.183 -6.576 -5.538 1.00 85.62 97 ILE A N 1
ATOM 768 C CA . ILE A 1 97 ? 4.596 -7.643 -6.450 1.00 85.62 97 ILE A CA 1
ATOM 769 C C . ILE A 1 97 ? 5.946 -7.265 -7.056 1.00 85.62 97 ILE A C 1
ATOM 771 O O . ILE A 1 97 ? 6.107 -6.228 -7.693 1.00 85.62 97 ILE A O 1
ATOM 775 N N . ARG A 1 98 ? 6.976 -8.088 -6.844 1.00 80.06 98 ARG A N 1
ATOM 776 C CA . ARG A 1 98 ? 8.285 -7.839 -7.464 1.00 80.06 98 ARG A CA 1
ATOM 777 C C . ARG A 1 98 ? 8.222 -8.188 -8.944 1.00 80.06 98 ARG A C 1
ATOM 779 O O . ARG A 1 98 ? 8.012 -9.348 -9.280 1.00 80.06 98 ARG A O 1
ATOM 786 N N . VAL A 1 99 ? 8.492 -7.210 -9.802 1.00 76.62 99 VAL A N 1
ATOM 787 C CA . VAL A 1 99 ? 8.535 -7.400 -11.255 1.00 76.62 99 VAL A CA 1
ATOM 788 C C . VAL A 1 99 ? 9.992 -7.392 -11.707 1.00 76.62 99 VAL A C 1
ATOM 790 O O . VAL A 1 99 ? 10.759 -6.518 -11.311 1.00 76.62 99 VAL A O 1
ATOM 793 N N . GLN A 1 100 ? 10.397 -8.368 -12.523 1.00 62.41 100 GLN A N 1
ATOM 794 C CA . GLN A 1 100 ? 11.767 -8.446 -13.060 1.00 62.41 100 GLN A CA 1
ATOM 795 C C . GLN A 1 100 ? 11.961 -7.658 -14.369 1.00 62.41 100 GLN A C 1
ATOM 797 O O . GLN A 1 100 ? 13.081 -7.554 -14.865 1.00 62.41 100 GLN A O 1
ATOM 802 N N . ALA A 1 101 ? 10.899 -7.069 -14.924 1.00 55.22 101 ALA A N 1
ATOM 803 C CA . ALA A 1 101 ? 10.882 -6.467 -16.257 1.00 55.22 101 ALA A CA 1
ATOM 804 C C . ALA A 1 101 ? 11.449 -5.027 -16.313 1.00 55.22 101 ALA A C 1
ATOM 806 O O . ALA A 1 101 ? 10.798 -4.130 -16.837 1.00 55.22 101 ALA A O 1
ATOM 807 N N . GLY A 1 102 ? 12.655 -4.788 -15.776 1.00 52.16 102 GLY A N 1
ATOM 808 C CA . GLY A 1 102 ? 13.381 -3.522 -16.010 1.00 52.16 102 GLY A CA 1
ATOM 809 C C . GLY A 1 102 ? 14.121 -2.889 -14.824 1.00 52.16 102 GLY A C 1
ATOM 810 O O . GLY A 1 102 ? 14.644 -1.788 -14.967 1.00 52.16 102 GLY A O 1
ATOM 811 N N . GLY A 1 103 ? 14.196 -3.539 -13.654 1.00 57.84 103 GLY A N 1
ATOM 812 C CA . GLY A 1 103 ? 14.965 -3.035 -12.504 1.00 57.84 103 GLY A CA 1
ATOM 813 C C . GLY A 1 103 ? 14.533 -3.604 -11.146 1.00 57.84 103 GLY A C 1
ATOM 814 O O . GLY A 1 103 ? 13.734 -4.530 -11.068 1.00 57.84 103 GLY A O 1
ATOM 815 N N . ARG A 1 104 ? 15.054 -3.037 -10.043 1.00 65.31 104 ARG A N 1
ATOM 816 C CA . ARG A 1 104 ? 14.612 -3.313 -8.652 1.00 65.31 104 ARG A CA 1
ATOM 817 C C . ARG A 1 104 ? 13.317 -2.549 -8.315 1.00 65.31 104 ARG A C 1
ATOM 819 O O . ARG A 1 104 ? 13.268 -1.800 -7.337 1.00 65.31 104 ARG A O 1
ATOM 826 N N . THR A 1 105 ? 12.280 -2.710 -9.126 1.00 70.31 105 THR A N 1
ATOM 827 C CA . THR A 1 105 ? 10.971 -2.065 -8.941 1.00 70.31 105 THR A CA 1
ATOM 828 C C . THR A 1 105 ? 9.910 -3.088 -8.540 1.00 70.31 105 THR A C 1
ATOM 830 O O . THR A 1 105 ? 9.987 -4.268 -8.874 1.00 70.31 105 THR A O 1
ATOM 833 N N . SER A 1 106 ? 8.948 -2.659 -7.727 1.00 81.88 106 SER A N 1
ATOM 834 C CA . SER A 1 106 ? 7.814 -3.489 -7.313 1.00 81.88 106 SER A CA 1
ATOM 835 C C . SER A 1 106 ? 6.536 -2.838 -7.808 1.00 81.88 106 SER A C 1
ATOM 837 O O . SER A 1 106 ? 6.362 -1.634 -7.641 1.00 81.88 106 SER A O 1
ATOM 839 N N . GLU A 1 107 ? 5.680 -3.618 -8.441 1.00 86.81 107 GLU A N 1
ATOM 840 C CA . GLU A 1 107 ? 4.310 -3.238 -8.737 1.00 86.81 107 GLU A CA 1
ATOM 841 C C . GLU A 1 107 ? 3.529 -3.131 -7.426 1.00 86.81 107 GLU A C 1
ATOM 843 O O . GLU A 1 107 ? 3.767 -3.877 -6.474 1.00 86.81 107 GLU A O 1
ATOM 848 N N . VAL A 1 108 ? 2.660 -2.133 -7.362 1.00 87.44 108 VAL A N 1
ATOM 849 C CA . VAL A 1 108 ? 1.874 -1.744 -6.202 1.00 87.44 108 VAL A CA 1
ATOM 850 C C . VAL A 1 108 ? 0.416 -1.894 -6.590 1.00 87.44 108 VAL A C 1
ATOM 852 O O . VAL A 1 108 ? -0.126 -1.074 -7.324 1.00 87.44 108 VAL A O 1
ATOM 855 N N . VAL A 1 109 ? -0.221 -2.936 -6.074 1.00 86.00 109 VAL A N 1
ATOM 856 C CA . VAL A 1 109 ? -1.634 -3.209 -6.331 1.00 86.00 109 VAL A CA 1
ATOM 857 C C . VAL A 1 109 ? -2.435 -2.822 -5.097 1.00 86.00 109 VAL A C 1
ATOM 859 O O . VAL A 1 109 ? -2.087 -3.199 -3.982 1.00 86.00 109 VAL A O 1
ATOM 862 N N . LEU A 1 110 ? -3.508 -2.053 -5.256 1.00 86.75 110 LEU A N 1
ATOM 863 C CA . LEU A 1 110 ? -4.413 -1.765 -4.144 1.00 86.75 110 LEU A CA 1
ATOM 864 C C . LEU A 1 110 ? -5.309 -2.970 -3.867 1.00 86.75 110 LEU A C 1
ATOM 866 O O . LEU A 1 110 ? -5.933 -3.516 -4.771 1.00 86.75 110 LEU A O 1
ATOM 870 N N . ARG A 1 111 ? -5.412 -3.356 -2.592 1.00 85.75 111 ARG A N 1
ATOM 871 C CA . ARG A 1 111 ? -6.313 -4.439 -2.156 1.00 85.75 111 ARG A CA 1
ATOM 872 C C . ARG A 1 111 ? -7.774 -4.000 -2.035 1.00 85.75 111 ARG A C 1
ATOM 874 O O . ARG A 1 111 ? -8.654 -4.842 -1.890 1.00 85.75 111 ARG A O 1
ATOM 881 N N . TYR A 1 112 ? -8.014 -2.693 -2.048 1.00 84.94 112 TYR A N 1
ATOM 882 C CA . TYR A 1 112 ? -9.324 -2.070 -1.898 1.00 84.94 112 TYR A CA 1
ATOM 883 C C . TYR A 1 112 ? -9.610 -1.175 -3.095 1.00 84.94 112 TYR A C 1
ATOM 885 O O . TYR A 1 112 ? -8.686 -0.690 -3.745 1.00 84.94 112 TYR A O 1
ATOM 893 N N . GLU A 1 113 ? -10.889 -0.898 -3.337 1.00 83.00 113 GLU A N 1
ATOM 894 C CA . GLU A 1 113 ? -11.283 0.063 -4.359 1.00 83.00 113 GLU A CA 1
ATOM 895 C C . GLU A 1 113 ? -10.649 1.433 -4.084 1.00 83.00 113 GLU A C 1
ATOM 897 O O . GLU A 1 113 ? -10.825 1.987 -2.988 1.00 83.00 113 GLU A O 1
ATOM 902 N N . PRO A 1 114 ? -9.946 2.021 -5.064 1.00 84.38 114 PRO A N 1
ATOM 903 C CA . PRO A 1 114 ? -9.237 3.271 -4.846 1.00 84.38 114 PRO A CA 1
ATOM 904 C C . PRO A 1 114 ? -10.193 4.417 -4.487 1.00 84.38 114 PRO A C 1
ATOM 906 O O . PRO A 1 114 ? -9.873 5.218 -3.613 1.00 84.38 114 PRO A O 1
ATOM 909 N N . ALA A 1 115 ? -11.411 4.435 -5.044 1.00 82.81 115 ALA A N 1
ATOM 910 C CA . ALA A 1 115 ? -12.447 5.408 -4.685 1.00 82.81 115 ALA A CA 1
ATOM 911 C C . ALA A 1 115 ? -12.763 5.398 -3.178 1.00 82.81 115 ALA A C 1
ATOM 913 O O . ALA A 1 115 ? -12.871 6.448 -2.544 1.00 82.81 115 ALA A O 1
ATOM 914 N N . LYS A 1 116 ? -12.842 4.205 -2.579 1.00 82.62 116 LYS A N 1
ATOM 915 C CA . LYS A 1 116 ? -13.138 4.037 -1.154 1.00 82.62 116 LYS A CA 1
ATOM 916 C C . LYS A 1 116 ? -11.968 4.452 -0.271 1.00 82.62 116 LYS A C 1
ATOM 918 O O . LYS A 1 116 ? -12.167 5.042 0.788 1.00 82.62 116 LYS A O 1
ATOM 923 N N . VAL A 1 117 ? -10.747 4.179 -0.722 1.00 84.44 117 VAL A N 1
ATOM 924 C CA . VAL A 1 117 ? -9.521 4.608 -0.040 1.00 84.44 117 VAL A CA 1
ATOM 925 C C . VAL A 1 117 ? -9.414 6.134 -0.032 1.00 84.44 117 VAL A C 1
ATOM 927 O O . VAL A 1 117 ? -9.164 6.711 1.024 1.00 84.44 117 VAL A O 1
ATOM 930 N N . VAL A 1 118 ? -9.671 6.796 -1.165 1.00 84.00 118 VAL A N 1
ATOM 931 C CA . VAL A 1 118 ? -9.696 8.267 -1.252 1.00 84.00 118 VAL A CA 1
ATOM 932 C C . VAL A 1 118 ? -10.769 8.851 -0.334 1.00 84.00 118 VAL A C 1
ATOM 934 O O . VAL A 1 118 ? -10.483 9.803 0.384 1.00 84.00 118 VAL A O 1
ATOM 937 N N . GLN A 1 119 ? -11.962 8.248 -0.283 1.00 82.31 119 GLN A N 1
ATOM 938 C CA . GLN A 1 119 ? -13.043 8.700 0.597 1.00 82.31 119 GLN A CA 1
ATOM 939 C C . GLN A 1 119 ? -12.685 8.614 2.091 1.00 82.31 119 GLN A C 1
ATOM 941 O O . GLN A 1 119 ? -13.091 9.478 2.858 1.00 82.31 119 GLN A O 1
ATOM 946 N N . ILE A 1 120 ? -11.951 7.582 2.526 1.00 78.94 120 ILE A N 1
ATOM 947 C CA . ILE A 1 120 ? -11.595 7.394 3.948 1.00 78.94 120 ILE A CA 1
ATOM 948 C C . ILE A 1 120 ? -10.325 8.174 4.330 1.00 78.94 120 ILE A C 1
ATOM 950 O O . ILE A 1 120 ? -10.128 8.512 5.497 1.00 78.94 120 ILE A O 1
ATOM 954 N N . CYS A 1 121 ? -9.433 8.437 3.372 1.00 76.31 121 CYS A N 1
ATOM 955 C CA . CYS A 1 121 ? -8.229 9.245 3.584 1.00 76.31 121 CYS A CA 1
ATOM 956 C C . CYS A 1 121 ? -8.432 10.756 3.353 1.00 76.31 121 CYS A C 1
ATOM 958 O O . CYS A 1 121 ? -7.485 11.511 3.596 1.00 76.31 121 CYS A O 1
ATOM 960 N N . GLY A 1 122 ? -9.594 11.180 2.848 1.00 59.50 122 GLY A N 1
ATOM 961 C CA . GLY A 1 122 ? -10.008 12.582 2.700 1.00 59.50 122 GLY A CA 1
ATOM 962 C C . GLY A 1 122 ? -10.603 13.152 3.976 1.00 59.50 122 GLY A C 1
ATOM 963 O O . GLY A 1 122 ? -10.347 14.352 4.212 1.00 59.50 122 GLY A O 1
#

Foldseek 3Di:
DDDDDDDDDDDPPPDDDVVVVVVVVVVVVVVLLLVLCVVDDLVLLVLLLLVLVCVVVDPDFDKLVCSQVPPPPVPDDSVRSVVSLVSCCVSLQWPWAQDPPPDRITGIGGPDNSVVSNVSSD

Secondary structure (DSSP, 8-state):
-----------------HHHHHHHHHHHHHHHHHHHHHTS-HHHHHHHHHHHHHHHH-SSPPBHHHHHHH-S-TTS-HHHHHHHHHHHHHTTSEEEEEE-SSSSEEEEEESS-HHHHHHHH-

Sequence (122 aa):
MKRAVLNAECAARTEVIEEDVTVAYEQAKHIHLAYSIRALSADERLLLRRIAELSQEQTEPLVSGAIYTGAKDKKISYTAFFKRLRKLDALRLVDLIRVQAGGRTSEVVLRYEPAKVVQICG